Protein AF-A0A0F9R1E4-F1 (afdb_monomer)

Foldseek 3Di:
DKDKDKDKDLDPPDDPVRVCVVVVVQWDWDDWDDDPSMIITMIIGHPPPD

Organism: NCBI:txid412755

Secondary structure (DSSP, 8-state):
---EEEEEESS--S-HHHHHHHHHTTEEEEEEEEETTEEEEEEEE-----

pLDDT: mean 76.6, std 10.7, range [46.81, 89.06]

Nearest PDB structures (foldseek):
  3v8h-assembly1_D  TM=6.570E-01  e=2.155E-02  Burkholderia thailandensis E264
  3v8h-assembly2_C  TM=6.651E-01  e=2.661E-02  Burkholderia thailandensis E264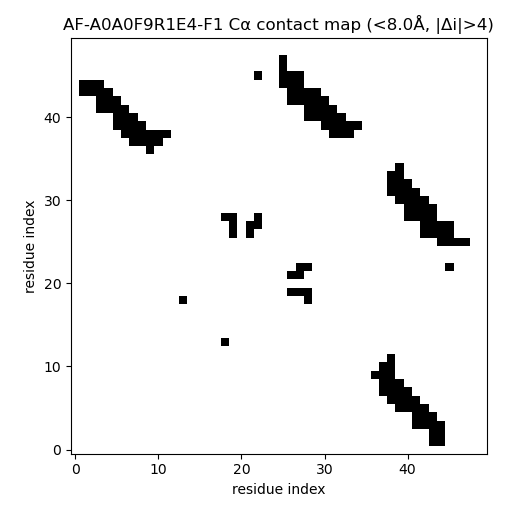
  7yrj-assembly1_B  TM=6.744E-01  e=2.899E-01  Homo sapiens
  3ctr-assembly1_A  TM=5.103E-01  e=2.040E-01  Homo sapiens
  3drx-assembly1_E  TM=5.627E-01  e=2.899E-01  Homo sapiens

Structure (mmCIF, N/CA/C/O backbone):
data_AF-A0A0F9R1E4-F1
#
_entry.id   AF-A0A0F9R1E4-F1
#
loop_
_atom_site.group_PDB
_atom_site.id
_atom_site.type_symbol
_atom_site.label_atom_id
_atom_site.label_alt_id
_atom_site.label_comp_id
_atom_site.label_asym_id
_atom_site.label_entity_id
_atom_site.label_seq_id
_atom_site.pdbx_PDB_ins_code
_atom_site.Cartn_x
_atom_site.Cartn_y
_atom_site.Cartn_z
_atom_site.occupancy
_atom_site.B_iso_or_equiv
_atom_site.auth_seq_id
_atom_site.auth_comp_id
_atom_site.auth_asym_id
_atom_site.auth_atom_id
_atom_site.pdbx_PDB_model_num
ATOM 1 N N . MET A 1 1 ? 8.267 14.327 -13.925 1.00 53.94 1 MET A N 1
ATOM 2 C CA . MET A 1 1 ? 7.421 14.461 -12.719 1.00 53.94 1 MET A CA 1
ATOM 3 C C . MET A 1 1 ? 7.331 13.085 -12.082 1.00 53.94 1 MET A C 1
ATOM 5 O O . MET A 1 1 ? 7.236 12.122 -12.828 1.00 53.94 1 MET A O 1
ATOM 9 N N . TYR A 1 2 ? 7.465 12.968 -10.761 1.00 59.81 2 TYR A N 1
ATOM 10 C CA . TYR A 1 2 ? 7.228 11.695 -10.073 1.00 59.81 2 TYR A CA 1
ATOM 11 C C . TYR A 1 2 ? 5.724 11.581 -9.826 1.00 59.81 2 TYR A C 1
ATOM 13 O O . TYR A 1 2 ? 5.142 12.487 -9.233 1.00 59.81 2 TYR A O 1
ATOM 21 N N . GLU A 1 3 ? 5.092 10.530 -10.340 1.00 77.00 3 GLU A N 1
ATOM 22 C CA . GLU A 1 3 ? 3.670 10.276 -10.109 1.00 77.00 3 GLU A CA 1
ATOM 23 C C . GLU A 1 3 ? 3.502 9.525 -8.785 1.00 77.00 3 GLU A C 1
ATOM 25 O O . GLU A 1 3 ? 4.119 8.476 -8.579 1.00 77.00 3 GLU A O 1
ATOM 30 N N . ASN A 1 4 ? 2.667 10.072 -7.901 1.00 82.06 4 ASN A N 1
ATOM 31 C CA . ASN A 1 4 ? 2.352 9.501 -6.595 1.00 82.06 4 ASN A CA 1
ATOM 32 C C . ASN A 1 4 ? 0.841 9.270 -6.485 1.00 82.06 4 ASN A C 1
ATOM 34 O O . ASN A 1 4 ? 0.055 10.049 -7.027 1.00 82.06 4 ASN A O 1
ATOM 38 N N . LYS A 1 5 ? 0.442 8.224 -5.759 1.00 80.38 5 LYS A N 1
ATOM 39 C CA . LYS A 1 5 ? -0.955 7.920 -5.423 1.00 80.38 5 LYS A CA 1
ATOM 40 C C . LYS A 1 5 ? -1.097 7.707 -3.924 1.00 80.38 5 LYS A C 1
ATOM 42 O O . LYS A 1 5 ? -0.188 7.183 -3.284 1.00 80.38 5 LYS A O 1
ATOM 47 N N . ILE A 1 6 ? -2.246 8.104 -3.391 1.00 83.38 6 ILE A N 1
ATOM 48 C CA . ILE A 1 6 ? -2.623 7.886 -1.996 1.00 83.38 6 ILE A CA 1
ATOM 49 C C . ILE A 1 6 ? -3.965 7.162 -2.003 1.00 83.38 6 ILE A C 1
ATOM 51 O O . ILE A 1 6 ? -4.887 7.594 -2.696 1.00 83.38 6 ILE A O 1
ATOM 55 N N . LEU A 1 7 ? -4.055 6.061 -1.265 1.00 83.00 7 LEU A N 1
ATOM 56 C CA . LEU A 1 7 ? -5.305 5.360 -0.987 1.00 83.00 7 LEU A CA 1
ATOM 57 C C . LEU A 1 7 ? -5.652 5.548 0.490 1.00 83.00 7 LEU A C 1
ATOM 59 O O . LEU A 1 7 ? -4.784 5.400 1.346 1.00 83.00 7 LEU A O 1
ATOM 63 N N . GLU A 1 8 ? -6.909 5.883 0.761 1.00 84.69 8 GLU A N 1
ATOM 64 C CA . GLU A 1 8 ? -7.462 6.083 2.101 1.00 84.69 8 GLU A CA 1
ATOM 65 C C . GLU A 1 8 ? -8.573 5.058 2.339 1.00 84.69 8 GLU A C 1
ATOM 67 O O . GLU A 1 8 ? -9.387 4.800 1.450 1.00 84.69 8 GLU A O 1
ATOM 72 N N . THR A 1 9 ? -8.612 4.475 3.532 1.00 80.94 9 THR A N 1
ATOM 73 C CA . THR A 1 9 ? -9.671 3.547 3.941 1.00 80.94 9 THR A CA 1
ATOM 74 C C . THR A 1 9 ? -9.879 3.598 5.451 1.00 80.94 9 THR A C 1
ATOM 76 O O . THR A 1 9 ? -8.937 3.834 6.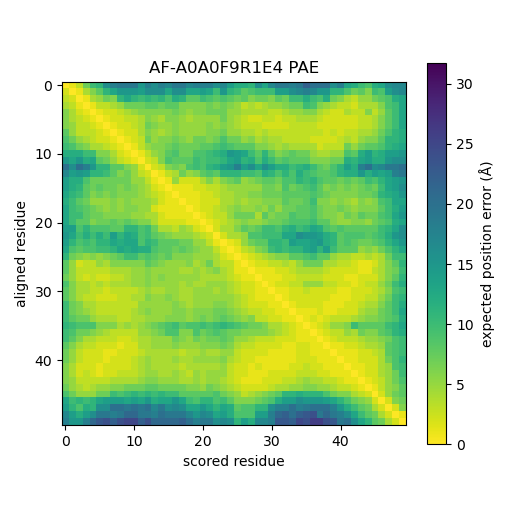207 1.00 80.94 9 THR A O 1
ATOM 79 N N . ASP A 1 10 ? -11.113 3.372 5.891 1.00 82.75 10 ASP A N 1
ATOM 80 C CA . ASP A 1 10 ? -11.477 3.336 7.310 1.00 82.75 10 ASP A CA 1
ATOM 81 C C . ASP A 1 10 ? -11.123 1.986 7.975 1.00 82.75 10 ASP A C 1
ATOM 83 O O . ASP A 1 10 ? -11.064 1.883 9.197 1.00 82.75 10 ASP A O 1
ATOM 87 N N . GLU A 1 11 ? -10.831 0.945 7.186 1.00 75.75 11 GLU A N 1
ATOM 88 C CA . GLU A 1 11 ? -10.461 -0.391 7.667 1.00 75.75 11 GLU A CA 1
ATOM 89 C C . GLU A 1 11 ? -9.218 -0.892 6.917 1.00 75.75 11 GLU A C 1
ATOM 91 O O . GLU A 1 11 ? -9.114 -0.663 5.713 1.00 75.75 11 GLU A O 1
ATOM 96 N N . PRO A 1 12 ? -8.272 -1.603 7.560 1.00 69.56 12 PRO A N 1
ATOM 97 C CA . PRO A 1 12 ? -7.120 -2.172 6.864 1.00 69.56 12 PRO A CA 1
ATOM 98 C C . PRO A 1 12 ? -7.597 -3.282 5.912 1.00 69.56 12 PRO A C 1
ATOM 100 O O . PRO A 1 12 ? -7.703 -4.450 6.276 1.00 69.56 12 PRO A O 1
ATOM 103 N N . THR A 1 13 ? -7.951 -2.889 4.691 1.00 66.31 13 THR A N 1
ATOM 104 C CA . THR A 1 13 ? -8.718 -3.700 3.734 1.00 66.31 13 THR A CA 1
ATOM 105 C C . THR A 1 13 ? -7.837 -4.523 2.802 1.00 66.31 13 THR A C 1
ATOM 107 O O . THR A 1 13 ? -8.322 -5.468 2.181 1.00 66.31 13 THR A O 1
ATOM 110 N N . ALA A 1 14 ? -6.546 -4.203 2.711 1.00 69.75 14 ALA A N 1
ATOM 111 C CA . ALA A 1 14 ? -5.608 -4.872 1.822 1.00 69.75 14 ALA A CA 1
ATOM 112 C C . ALA A 1 14 ? -4.333 -5.281 2.566 1.00 69.75 14 ALA A C 1
ATOM 114 O O . ALA A 1 14 ? -3.723 -4.489 3.288 1.00 69.75 14 ALA A O 1
ATOM 115 N N . SER A 1 15 ? -3.922 -6.530 2.362 1.00 72.88 15 SER A N 1
ATOM 116 C CA . SER A 1 15 ? -2.616 -7.031 2.794 1.00 72.88 15 SER A CA 1
ATOM 117 C C . SER A 1 15 ? -1.485 -6.379 1.990 1.00 72.88 15 SER A C 1
ATOM 119 O O . SER A 1 15 ? -1.674 -6.010 0.831 1.00 72.88 15 SER A O 1
ATOM 121 N N . GLU A 1 16 ? -0.280 -6.290 2.565 1.00 67.75 16 GLU A N 1
ATOM 122 C CA . GLU A 1 16 ? 0.912 -5.792 1.852 1.00 67.75 16 GLU A CA 1
ATOM 123 C C . GLU A 1 16 ? 1.141 -6.518 0.521 1.00 67.75 16 GLU A C 1
ATOM 125 O O . GLU A 1 16 ? 1.582 -5.910 -0.447 1.00 67.75 16 GLU A O 1
ATOM 130 N N . GLN A 1 17 ? 0.784 -7.803 0.438 1.00 71.25 17 GLN A N 1
ATOM 131 C CA . GLN A 1 17 ? 0.891 -8.586 -0.788 1.00 71.25 17 GLN A CA 1
ATOM 132 C C . GLN A 1 17 ? -0.059 -8.091 -1.886 1.00 71.25 17 GLN A C 1
ATOM 134 O O . GLN A 1 17 ? 0.383 -7.879 -3.009 1.00 71.25 17 GLN A O 1
ATOM 139 N N . GLN A 1 18 ? -1.321 -7.805 -1.555 1.00 74.75 18 GLN A N 1
ATOM 140 C CA . GLN A 1 18 ? -2.279 -7.220 -2.505 1.00 74.75 18 GLN A CA 1
ATOM 141 C C . GLN A 1 18 ? -1.869 -5.804 -2.931 1.00 74.75 18 GLN A C 1
ATOM 143 O O . GLN A 1 18 ? -2.073 -5.409 -4.076 1.00 74.75 18 GLN A O 1
ATOM 148 N N . LEU A 1 19 ? -1.261 -5.037 -2.023 1.00 74.19 19 LEU A N 1
ATOM 149 C CA . LEU A 1 19 ? -0.735 -3.702 -2.323 1.00 74.19 19 LEU A CA 1
ATOM 150 C C . LEU A 1 19 ? 0.509 -3.776 -3.222 1.00 74.19 19 LEU A C 1
ATOM 152 O O . LEU A 1 19 ? 0.691 -2.925 -4.089 1.00 74.19 19 LEU A O 1
ATOM 156 N N . ASN A 1 20 ? 1.330 -4.814 -3.065 1.00 68.50 20 ASN A N 1
ATOM 157 C CA . ASN A 1 20 ? 2.475 -5.094 -3.929 1.00 68.50 20 ASN A CA 1
ATOM 158 C C . ASN A 1 20 ? 2.074 -5.676 -5.292 1.00 68.50 20 ASN A C 1
ATOM 160 O O . ASN A 1 20 ? 2.791 -5.452 -6.264 1.00 68.50 20 ASN A O 1
ATOM 164 N N . ASP A 1 21 ? 0.925 -6.347 -5.408 1.00 71.56 21 ASP A N 1
ATOM 165 C CA . ASP A 1 21 ? 0.384 -6.768 -6.706 1.00 71.56 21 ASP A CA 1
ATOM 166 C C . ASP A 1 21 ? 0.006 -5.559 -7.580 1.00 71.56 21 ASP A C 1
ATOM 168 O O . ASP A 1 21 ? 0.279 -5.572 -8.780 1.00 71.56 21 ASP A O 1
ATOM 172 N N . PHE A 1 22 ? -0.472 -4.450 -6.996 1.00 66.31 22 PHE A N 1
ATOM 173 C CA . PHE A 1 22 ? -0.560 -3.165 -7.716 1.00 66.31 22 PHE A CA 1
ATOM 174 C C . PHE A 1 22 ? 0.820 -2.648 -8.175 1.00 66.31 22 PHE A C 1
ATOM 176 O O . PHE A 1 22 ? 0.930 -1.922 -9.166 1.00 66.31 22 PHE A O 1
ATOM 183 N N . GLY A 1 23 ? 1.896 -3.073 -7.510 1.00 61.75 23 GLY A N 1
ATOM 184 C CA . GLY A 1 23 ? 3.284 -2.900 -7.947 1.00 61.75 23 GLY A CA 1
ATOM 185 C C . GLY A 1 23 ? 3.597 -3.528 -9.290 1.00 61.75 23 GLY A C 1
ATOM 186 O O . GLY A 1 23 ? 4.296 -2.894 -10.084 1.00 61.75 23 GLY A O 1
ATOM 187 N N . ASN A 1 24 ? 2.999 -4.677 -9.612 1.00 61.81 24 ASN A N 1
ATOM 188 C CA . ASN A 1 24 ? 3.113 -5.277 -10.944 1.00 61.81 24 ASN A CA 1
ATOM 189 C C . ASN A 1 24 ? 2.416 -4.438 -12.033 1.00 61.81 24 ASN A C 1
ATOM 191 O O . ASN A 1 24 ? 2.767 -4.545 -13.205 1.00 61.81 24 ASN A O 1
ATOM 195 N N . GLU A 1 25 ? 1.507 -3.529 -11.666 1.00 71.69 25 GLU A N 1
ATOM 196 C CA . GLU A 1 25 ? 0.926 -2.521 -12.570 1.00 71.69 25 GLU A CA 1
ATOM 197 C C . GLU A 1 25 ? 1.761 -1.224 -12.644 1.00 71.69 25 GLU A C 1
ATOM 199 O O . GLU A 1 25 ? 1.352 -0.211 -13.229 1.00 71.69 25 GLU A O 1
ATOM 204 N N . GLY A 1 26 ? 2.955 -1.233 -12.046 1.00 77.69 26 GLY A N 1
ATOM 205 C CA . GLY A 1 26 ? 3.899 -0.123 -12.029 1.00 77.69 26 GLY A CA 1
ATOM 206 C C . GLY A 1 26 ? 3.705 0.854 -10.867 1.00 77.69 26 GLY A C 1
ATOM 207 O O . GLY A 1 26 ? 3.968 2.044 -11.051 1.00 77.69 26 GLY A O 1
ATOM 208 N N . TRP A 1 27 ? 3.229 0.404 -9.699 1.00 81.06 27 TRP A N 1
ATOM 209 C CA . TRP A 1 27 ? 3.036 1.231 -8.493 1.00 81.06 27 TRP A CA 1
ATOM 210 C C . TRP A 1 27 ? 3.649 0.610 -7.232 1.00 81.06 27 TRP A C 1
ATOM 212 O O . TRP A 1 27 ? 3.074 -0.269 -6.613 1.00 81.06 27 TRP A O 1
ATOM 222 N N . GLU A 1 28 ? 4.798 1.099 -6.790 1.00 82.94 28 GLU A N 1
ATOM 223 C CA . GLU A 1 28 ? 5.478 0.583 -5.599 1.00 82.94 28 GLU A CA 1
ATOM 224 C C . GLU A 1 28 ? 4.893 1.204 -4.321 1.00 82.94 28 GLU A C 1
ATOM 226 O O . GLU A 1 28 ? 4.815 2.434 -4.219 1.00 82.94 28 GLU A O 1
ATOM 231 N N . LEU A 1 29 ? 4.510 0.369 -3.346 1.00 84.19 29 LEU A N 1
ATOM 232 C CA . LEU A 1 29 ? 4.113 0.818 -2.011 1.00 84.19 29 LEU A CA 1
ATOM 233 C C . LEU A 1 29 ? 5.328 1.407 -1.280 1.00 84.19 29 LEU A C 1
ATOM 235 O O . LEU A 1 29 ? 6.392 0.800 -1.207 1.00 84.19 29 LEU A O 1
ATOM 239 N N . VAL A 1 30 ? 5.160 2.606 -0.731 1.00 85.94 30 VAL A N 1
ATOM 240 C CA . VAL A 1 30 ? 6.211 3.375 -0.051 1.00 85.94 30 VAL A CA 1
ATOM 241 C C . VAL A 1 30 ? 5.986 3.409 1.453 1.00 85.94 30 VAL A C 1
ATOM 243 O O . VAL A 1 30 ? 6.945 3.328 2.217 1.00 85.94 30 VAL A O 1
ATOM 246 N N . ALA A 1 31 ? 4.735 3.570 1.883 1.00 85.81 31 ALA A N 1
ATOM 247 C CA . ALA A 1 31 ? 4.397 3.678 3.294 1.00 85.81 31 ALA A CA 1
ATOM 248 C C . ALA A 1 31 ? 2.934 3.322 3.557 1.00 85.81 31 ALA A C 1
ATOM 250 O O . ALA A 1 31 ? 2.063 3.559 2.717 1.00 85.81 31 ALA A O 1
ATOM 251 N N . ILE A 1 32 ? 2.690 2.829 4.768 1.00 87.19 32 ILE A N 1
ATOM 252 C CA . ILE A 1 32 ? 1.367 2.644 5.357 1.00 87.19 32 ILE A CA 1
ATOM 253 C C . ILE A 1 32 ? 1.329 3.494 6.626 1.00 87.19 32 ILE A C 1
ATOM 255 O O . ILE A 1 32 ? 2.160 3.306 7.515 1.00 87.19 32 ILE A O 1
ATOM 259 N N . VAL A 1 33 ? 0.396 4.439 6.709 1.00 88.44 33 VAL A N 1
ATOM 260 C CA . VAL A 1 33 ? 0.279 5.366 7.839 1.00 88.44 33 VAL A CA 1
ATOM 261 C C . VAL A 1 33 ? -1.142 5.313 8.398 1.00 88.44 33 VAL A C 1
ATOM 26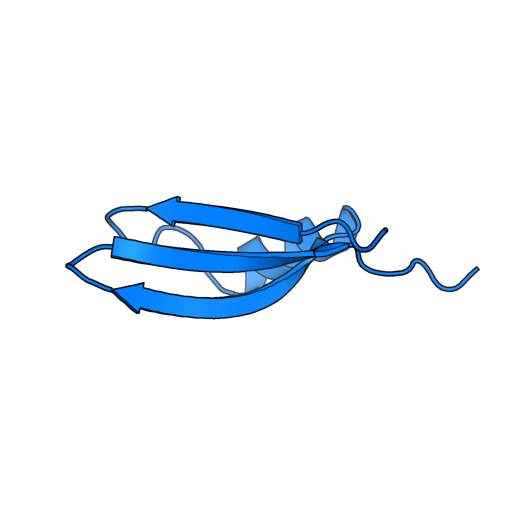3 O O . VAL A 1 33 ? -2.071 5.727 7.707 1.00 88.44 33 VAL A O 1
ATOM 266 N N . PRO A 1 34 ? -1.346 4.831 9.634 1.00 87.69 34 PRO A N 1
ATOM 267 C CA . PRO A 1 34 ? -2.615 4.996 10.325 1.00 87.69 34 PRO A CA 1
ATOM 268 C C . PRO A 1 34 ? -2.723 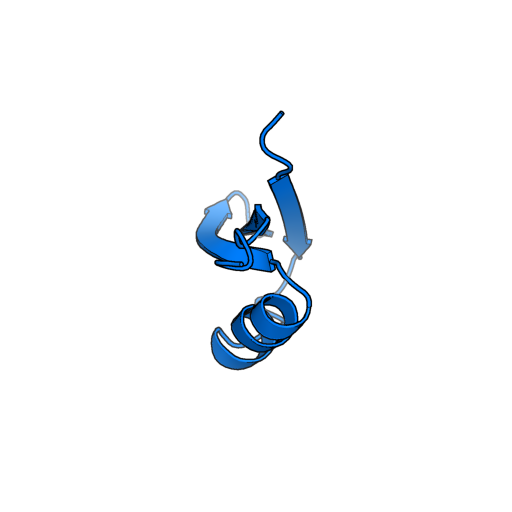6.415 10.907 1.00 87.69 34 PRO A C 1
ATOM 270 O O . PRO A 1 34 ? -1.822 6.873 11.612 1.00 87.69 34 PRO A O 1
ATOM 273 N N . TRP A 1 35 ? -3.823 7.117 10.635 1.00 87.12 35 TRP A N 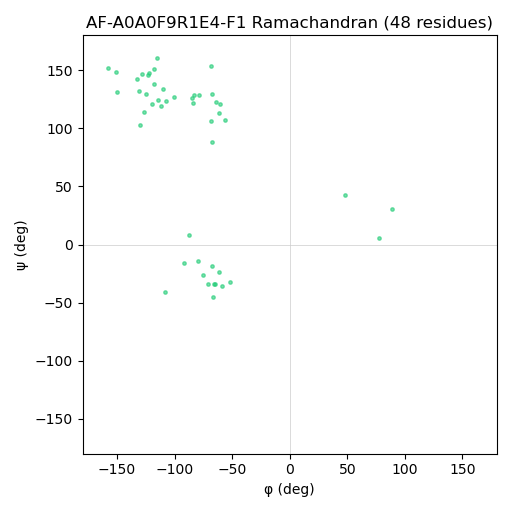1
ATOM 274 C CA . TRP A 1 35 ? -4.094 8.461 11.153 1.00 87.12 35 TRP A CA 1
ATOM 275 C C . TRP A 1 35 ? -5.601 8.696 11.317 1.00 87.12 35 TRP A C 1
ATOM 277 O O . TRP A 1 35 ? -6.370 8.408 10.408 1.00 87.12 35 TRP A O 1
ATOM 287 N N . GLU A 1 36 ? -6.026 9.203 12.480 1.00 89.06 36 GLU A N 1
ATOM 288 C CA . GLU A 1 36 ? -7.435 9.524 12.802 1.00 89.06 36 GLU A CA 1
ATOM 289 C C . GLU A 1 36 ? -8.452 8.414 12.461 1.00 89.06 36 GLU A C 1
ATOM 291 O O . GLU A 1 36 ? -9.535 8.670 11.943 1.00 89.06 36 GLU A O 1
ATOM 296 N N . GLY A 1 37 ? -8.111 7.157 12.763 1.00 85.88 37 GLY A N 1
ATOM 297 C CA . GLY A 1 37 ? -8.988 6.007 12.499 1.00 85.88 37 GLY A CA 1
ATOM 298 C C . GLY A 1 37 ? -9.008 5.550 11.039 1.00 85.88 37 GLY A C 1
ATOM 299 O O . GLY A 1 37 ? -9.758 4.643 10.705 1.00 85.88 37 GLY A O 1
ATOM 300 N N . LYS A 1 38 ? -8.165 6.142 10.191 1.00 88.06 38 LYS A N 1
ATOM 301 C CA . LYS A 1 38 ? -8.007 5.794 8.781 1.00 88.06 38 LYS A CA 1
ATOM 302 C C . LYS A 1 38 ? -6.624 5.239 8.501 1.00 88.06 38 LYS A C 1
ATOM 304 O O . LYS A 1 38 ? -5.673 5.480 9.244 1.00 88.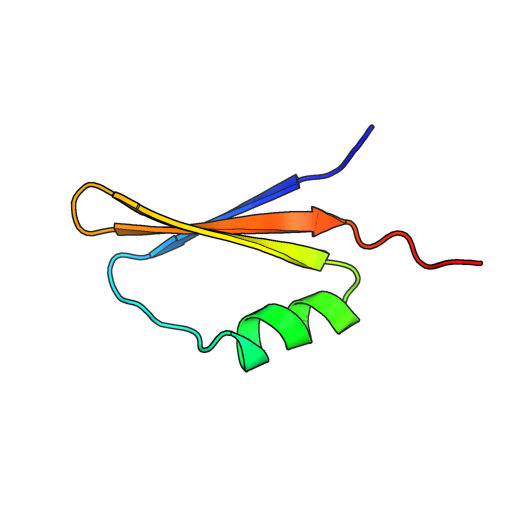06 38 LYS A O 1
ATOM 309 N N . TRP A 1 39 ? -6.511 4.530 7.391 1.00 88.38 39 TRP A N 1
ATOM 310 C CA . TRP A 1 39 ? -5.271 3.991 6.860 1.00 88.38 39 TRP A 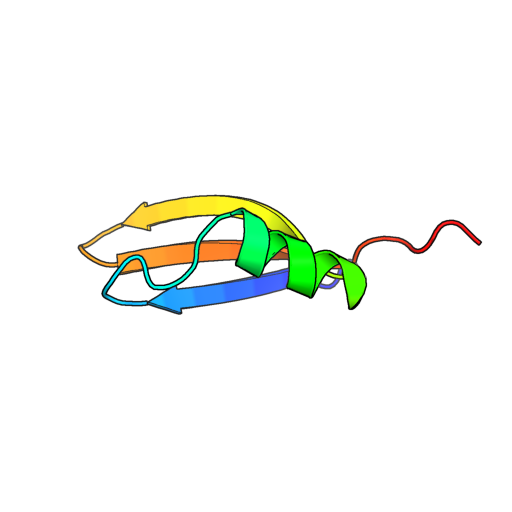CA 1
ATOM 311 C C . TRP A 1 39 ? -4.940 4.667 5.539 1.00 88.38 39 TRP A C 1
ATOM 313 O O . TRP A 1 39 ? -5.739 4.652 4.604 1.00 88.38 39 TRP A O 1
ATOM 323 N N . PHE A 1 40 ? -3.743 5.243 5.471 1.00 87.31 40 PHE A N 1
ATOM 324 C CA . PHE A 1 40 ? -3.198 5.895 4.291 1.00 87.31 40 PHE A CA 1
ATOM 325 C C . PHE A 1 40 ? -2.101 5.029 3.682 1.00 87.31 40 PHE A C 1
ATOM 327 O O . PHE A 1 40 ? -1.108 4.716 4.340 1.00 87.31 40 PHE A O 1
ATOM 334 N N . TYR A 1 41 ? -2.254 4.679 2.411 1.00 87.56 41 TYR A N 1
ATOM 335 C CA . TYR A 1 41 ? -1.283 3.903 1.648 1.00 87.56 41 TYR A CA 1
ATOM 336 C C . TYR A 1 41 ? -0.667 4.783 0.568 1.00 87.56 41 TYR A C 1
ATOM 338 O O . TYR A 1 41 ? -1.369 5.290 -0.309 1.00 87.56 41 TYR A O 1
ATOM 346 N N . TYR A 1 42 ? 0.647 4.962 0.629 1.00 86.81 42 TYR A N 1
ATOM 347 C CA . TYR A 1 42 ? 1.396 5.810 -0.290 1.00 86.81 42 TYR A CA 1
ATOM 348 C C . TYR A 1 42 ? 2.070 4.962 -1.352 1.00 86.81 42 TYR A C 1
ATOM 350 O O . TYR A 1 42 ? 2.840 4.064 -1.023 1.00 86.81 42 TYR A O 1
ATOM 358 N N . PHE A 1 43 ? 1.848 5.300 -2.618 1.00 85.94 43 PHE A N 1
ATOM 359 C CA . PHE A 1 43 ? 2.463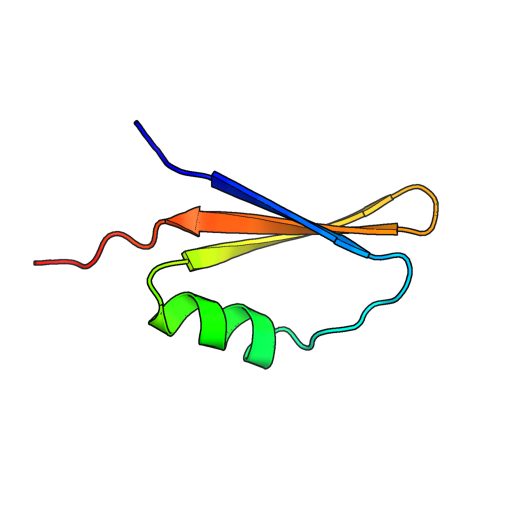 4.629 -3.755 1.00 85.94 43 PHE A CA 1
ATOM 360 C C . PHE A 1 43 ? 3.224 5.618 -4.620 1.00 85.94 43 PHE A C 1
ATOM 362 O O . PHE A 1 43 ? 2.784 6.753 -4.827 1.00 85.94 43 PHE A O 1
ATOM 369 N N . LYS A 1 44 ? 4.323 5.150 -5.202 1.00 85.56 44 LYS A N 1
ATOM 370 C CA . LYS A 1 44 ? 5.067 5.855 -6.251 1.00 85.56 44 LYS A CA 1
ATOM 371 C C . LYS A 1 44 ? 5.056 5.022 -7.526 1.00 85.56 44 LYS A C 1
ATOM 373 O O . LYS A 1 44 ? 5.016 3.795 -7.464 1.00 85.56 44 LYS A O 1
ATOM 378 N N . ARG A 1 45 ? 5.135 5.658 -8.695 1.00 82.25 45 ARG A N 1
ATOM 379 C CA . ARG A 1 45 ? 5.307 4.917 -9.954 1.00 82.25 45 ARG A CA 1
ATOM 380 C C . ARG A 1 45 ? 6.613 4.120 -9.903 1.00 82.25 45 ARG A C 1
ATOM 382 O O . ARG A 1 45 ? 7.688 4.707 -9.753 1.00 82.25 45 ARG A O 1
ATOM 389 N N . ALA A 1 46 ? 6.527 2.800 -10.045 1.00 77.06 46 ALA A N 1
ATOM 390 C CA . ALA A 1 46 ? 7.706 1.969 -10.221 1.00 77.06 46 ALA A CA 1
ATOM 391 C C . ALA A 1 46 ? 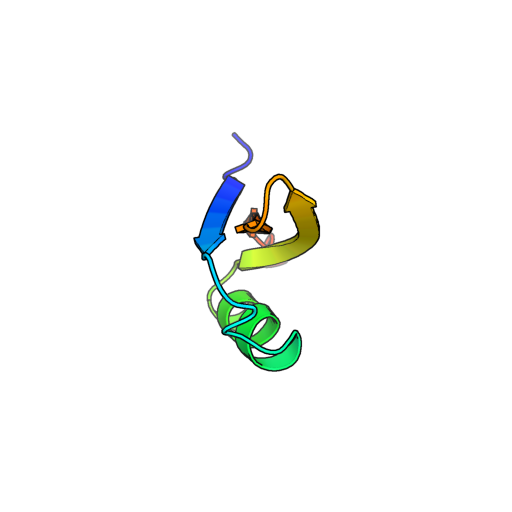8.350 2.372 -11.553 1.00 77.06 46 ALA A C 1
ATOM 393 O O . ALA A 1 46 ? 7.697 2.359 -12.601 1.00 77.06 46 ALA A O 1
ATOM 394 N N . ARG A 1 47 ? 9.621 2.783 -11.530 1.00 67.94 47 ARG A N 1
ATOM 395 C CA . ARG A 1 47 ? 10.370 2.927 -12.778 1.00 67.94 47 ARG A CA 1
ATOM 396 C C . ARG A 1 47 ? 10.560 1.517 -13.313 1.00 67.94 47 ARG A C 1
ATOM 398 O O . ARG A 1 47 ? 11.352 0.767 -12.753 1.00 67.94 47 ARG A O 1
ATOM 405 N N . LEU A 1 48 ? 9.830 1.164 -14.368 1.00 60.03 48 LEU A N 1
ATOM 406 C CA . LEU A 1 48 ? 10.198 0.020 -15.191 1.00 60.03 48 LEU A CA 1
ATOM 407 C C . LEU A 1 48 ? 11.625 0.302 -15.664 1.00 60.03 48 LEU A C 1
ATOM 409 O O . LEU A 1 48 ? 11.851 1.249 -16.421 1.00 60.03 48 LEU A O 1
ATOM 413 N N . ALA A 1 49 ? 12.595 -0.425 -15.112 1.00 51.66 49 ALA A N 1
ATOM 414 C CA . ALA A 1 49 ? 13.937 -0.432 -15.661 1.00 51.66 49 ALA A CA 1
ATOM 415 C C . ALA A 1 49 ? 13.799 -0.976 -17.088 1.00 51.66 49 ALA A C 1
ATOM 417 O O . ALA A 1 49 ? 13.332 -2.100 -17.269 1.00 51.66 49 ALA A O 1
ATOM 418 N N . ALA A 1 50 ? 14.066 -0.111 -18.066 1.00 46.81 50 ALA A N 1
ATOM 419 C CA . ALA A 1 50 ? 14.104 -0.463 -19.480 1.00 46.81 50 ALA A CA 1
ATOM 420 C C . ALA A 1 50 ? 15.298 -1.376 -19.779 1.00 46.81 50 ALA A C 1
ATOM 422 O O . ALA A 1 50 ? 16.341 -1.206 -19.103 1.00 46.81 50 ALA A O 1
#

Radius of gyration: 11.45 Å; Cα contacts (8 Å, |Δi|>4): 76; chains: 1; bounding box: 26×23×32 Å

Mean predicted aligned error: 6.69 Å

Sequence (50 aa):
MYENKILETDEPTASEQQLNDFGNEGWELVAIVPWEGKWFYYFKRARLAA

Solvent-accessible surface area (backbone atoms only — not comparable to full-atom values): 3071 Å² total; per-residue (Å²): 132,88,58,70,50,76,48,78,36,76,57,94,82,68,54,73,66,62,48,46,52,47,28,78,78,37,28,34,70,74,49,79,46,78,54,97,74,27,40,38,38,36,29,35,57,44,77,76,81,126